Protein AF-A0A1Q3FRV2-F1 (afdb_monomer_lite)

Structure (mmCIF, N/CA/C/O backbone):
data_AF-A0A1Q3FRV2-F1
#
_entry.id   AF-A0A1Q3FRV2-F1
#
loop_
_atom_site.group_PDB
_atom_site.id
_atom_site.type_symbol
_atom_site.label_atom_id
_atom_site.label_alt_id
_atom_site.label_comp_id
_atom_site.label_asym_id
_atom_site.label_entity_id
_atom_site.label_seq_id
_atom_site.pdbx_PDB_ins_code
_atom_site.Cartn_x
_atom_site.Cartn_y
_atom_site.Cartn_z
_atom_site.occupancy
_atom_site.B_iso_or_equiv
_atom_site.auth_seq_id
_atom_site.auth_comp_id
_atom_site.auth_asym_id
_atom_site.auth_atom_id
_atom_site.pdbx_PDB_model_num
ATOM 1 N N . MET A 1 1 ? 37.487 -3.306 -58.577 1.00 60.56 1 MET A N 1
ATOM 2 C CA . MET A 1 1 ? 36.644 -2.134 -58.238 1.00 60.56 1 MET A CA 1
ATOM 3 C C . MET A 1 1 ? 37.183 -0.914 -58.966 1.00 60.56 1 MET A C 1
ATOM 5 O O . MET A 1 1 ? 38.386 -0.701 -58.927 1.00 60.56 1 MET A O 1
ATOM 9 N N . SER A 1 2 ? 36.334 -0.151 -59.660 1.00 81.25 2 SER A N 1
ATOM 10 C CA . SER A 1 2 ? 36.756 1.106 -60.301 1.00 81.25 2 SER A CA 1
ATOM 11 C C . SER A 1 2 ? 36.922 2.199 -59.242 1.00 81.25 2 SER A C 1
ATOM 13 O O . SER A 1 2 ? 36.190 2.189 -58.252 1.00 81.25 2 SER A O 1
ATOM 15 N N . ALA A 1 3 ? 37.837 3.154 -59.447 1.00 84.38 3 ALA A N 1
ATOM 16 C CA . ALA A 1 3 ? 38.078 4.266 -58.517 1.00 84.38 3 ALA A CA 1
ATOM 17 C C . ALA A 1 3 ? 36.776 4.992 -58.130 1.00 84.38 3 ALA A C 1
ATOM 19 O O . ALA A 1 3 ? 36.566 5.320 -56.969 1.00 84.38 3 ALA A O 1
ATOM 20 N N . LYS A 1 4 ? 35.839 5.115 -59.079 1.00 86.75 4 LYS A N 1
ATOM 21 C CA . LYS A 1 4 ? 34.506 5.698 -58.864 1.00 86.75 4 LYS A CA 1
ATOM 22 C C . LYS A 1 4 ? 33.669 4.917 -57.843 1.00 86.75 4 LYS A C 1
ATOM 24 O O . LYS A 1 4 ? 32.975 5.518 -57.033 1.00 86.75 4 LYS A O 1
ATOM 29 N N . THR A 1 5 ? 33.756 3.588 -57.860 1.00 88.81 5 THR A N 1
ATOM 30 C CA . THR A 1 5 ? 33.064 2.711 -56.905 1.00 88.81 5 THR A CA 1
ATOM 31 C C . THR A 1 5 ? 33.657 2.855 -55.506 1.00 88.81 5 THR A C 1
ATOM 33 O O . THR A 1 5 ? 32.912 2.900 -54.537 1.00 88.81 5 THR A O 1
ATOM 36 N N . VAL A 1 6 ? 34.984 2.978 -55.397 1.00 89.38 6 VAL A N 1
ATOM 37 C CA . VAL A 1 6 ? 35.667 3.157 -54.104 1.00 89.38 6 VAL A CA 1
ATOM 38 C C . VAL A 1 6 ? 35.315 4.512 -53.491 1.00 89.38 6 VAL A C 1
ATOM 40 O O . VAL A 1 6 ? 34.938 4.570 -52.323 1.00 89.38 6 VAL A O 1
ATOM 43 N N . THR A 1 7 ? 35.348 5.587 -54.285 1.00 91.62 7 THR A N 1
ATOM 44 C CA . THR A 1 7 ? 34.943 6.923 -53.829 1.00 91.62 7 THR A CA 1
ATOM 45 C C . THR A 1 7 ? 33.481 6.944 -53.386 1.00 91.62 7 THR A C 1
ATOM 47 O O . THR A 1 7 ? 33.176 7.488 -52.331 1.00 91.62 7 THR A O 1
ATOM 50 N N . LEU A 1 8 ? 32.576 6.314 -54.144 1.00 93.06 8 LEU A N 1
ATOM 51 C CA . LEU A 1 8 ? 31.154 6.254 -53.793 1.00 93.06 8 LEU A CA 1
ATOM 52 C C . LEU A 1 8 ? 30.921 5.511 -52.467 1.00 93.06 8 LEU A C 1
ATOM 54 O O . LEU A 1 8 ? 30.195 6.005 -51.609 1.00 93.06 8 LEU A O 1
ATOM 58 N N . VAL A 1 9 ? 31.566 4.356 -52.273 1.00 92.88 9 VAL A N 1
ATOM 59 C CA . VAL A 1 9 ? 31.446 3.568 -51.034 1.00 92.88 9 VAL A CA 1
ATOM 60 C C . VAL A 1 9 ? 31.993 4.341 -49.834 1.00 92.88 9 VAL A C 1
ATOM 62 O O . VAL A 1 9 ? 31.349 4.363 -48.786 1.00 92.88 9 VAL A O 1
ATOM 65 N N . LEU A 1 10 ? 33.127 5.034 -49.989 1.00 92.12 10 LEU A N 1
ATOM 66 C CA . LEU A 1 10 ? 33.677 5.883 -48.931 1.00 92.12 10 LEU A CA 1
ATOM 67 C C . LEU A 1 10 ? 32.712 7.009 -48.548 1.00 92.12 10 LEU A C 1
ATOM 69 O O . LEU A 1 10 ? 32.439 7.193 -47.365 1.00 92.12 10 LEU A O 1
ATOM 73 N N . LEU A 1 11 ? 32.130 7.714 -49.519 1.00 92.94 11 LEU A N 1
ATOM 74 C CA . LEU A 1 11 ? 31.171 8.787 -49.235 1.00 92.94 11 LEU A CA 1
ATOM 75 C C . LEU A 1 11 ? 29.926 8.272 -48.504 1.00 92.94 11 LEU A C 1
ATOM 77 O O . LEU A 1 11 ? 29.501 8.879 -47.523 1.00 92.94 11 LEU A O 1
ATOM 81 N N . ILE A 1 12 ? 29.379 7.133 -48.933 1.00 93.06 12 ILE A N 1
ATOM 82 C CA . ILE A 1 12 ? 28.231 6.502 -48.268 1.00 93.06 12 ILE A CA 1
ATOM 83 C C . ILE A 1 12 ? 28.599 6.108 -46.834 1.00 93.06 12 ILE A C 1
ATOM 85 O O . ILE A 1 12 ? 27.853 6.425 -45.910 1.00 93.06 12 ILE A O 1
ATOM 89 N N . SER A 1 13 ? 29.766 5.491 -46.621 1.00 90.81 13 SER A N 1
ATOM 90 C CA . SER A 1 13 ? 30.216 5.123 -45.273 1.00 90.81 13 SER A CA 1
ATOM 91 C C . SER A 1 13 ? 30.375 6.337 -44.353 1.00 90.81 13 SER A C 1
ATOM 93 O O . SER A 1 13 ? 29.931 6.295 -43.209 1.00 90.81 13 SER A O 1
ATOM 95 N N . VAL A 1 14 ? 30.917 7.449 -44.859 1.00 91.31 14 VAL A N 1
ATOM 96 C CA . VAL A 1 14 ? 31.090 8.683 -44.083 1.00 91.31 14 VAL A CA 1
ATOM 97 C C . VAL A 1 14 ? 29.733 9.286 -43.725 1.00 91.31 14 VAL A C 1
ATOM 9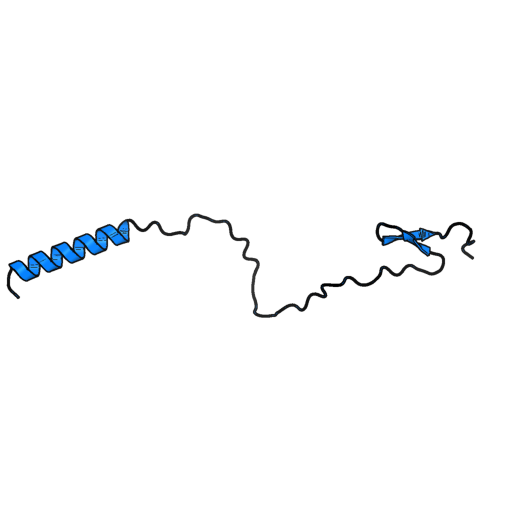9 O O . VAL A 1 14 ? 29.519 9.660 -42.576 1.00 91.31 14 VAL A O 1
ATOM 102 N N . MET A 1 15 ? 28.786 9.332 -44.667 1.00 85.75 15 MET A N 1
ATOM 103 C CA . MET A 1 15 ? 27.429 9.822 -44.398 1.00 85.75 15 MET A CA 1
ATOM 104 C C . MET A 1 15 ? 26.716 8.977 -43.340 1.00 85.75 15 MET A C 1
ATOM 106 O O . MET A 1 15 ? 26.076 9.532 -42.449 1.00 85.75 15 MET A O 1
ATOM 110 N N . ILE A 1 16 ? 26.845 7.651 -43.401 1.00 87.38 16 ILE A N 1
ATOM 111 C CA . ILE A 1 16 ? 26.275 6.740 -42.404 1.00 87.38 16 ILE A CA 1
ATOM 112 C C . ILE A 1 16 ? 26.861 7.041 -41.016 1.00 87.38 16 ILE A C 1
ATOM 114 O O . ILE A 1 16 ? 26.103 7.299 -40.083 1.00 87.38 16 ILE A O 1
ATOM 118 N N . VAL A 1 17 ? 28.190 7.110 -40.885 1.00 85.75 17 VAL A N 1
ATOM 119 C CA . VAL A 1 17 ? 28.864 7.402 -39.606 1.00 85.75 17 VAL A CA 1
ATOM 120 C C . VAL A 1 17 ? 28.457 8.768 -39.041 1.00 85.75 17 VAL A C 1
ATOM 122 O O . VAL A 1 17 ? 28.162 8.867 -37.855 1.00 85.75 17 VAL A O 1
ATOM 125 N N . VAL A 1 18 ? 28.375 9.814 -39.872 1.00 82.94 18 VAL A N 1
ATOM 126 C CA . VAL A 1 18 ? 27.975 11.166 -39.431 1.00 82.94 18 VAL A CA 1
ATOM 127 C C . VAL A 1 18 ? 26.520 11.213 -38.946 1.00 82.94 18 VAL A C 1
ATOM 129 O O . VAL A 1 18 ? 26.220 11.942 -38.002 1.00 82.94 18 VAL A O 1
ATOM 132 N N . ASN A 1 19 ? 25.616 10.440 -39.558 1.00 75.75 19 ASN A N 1
ATOM 133 C CA . ASN A 1 19 ? 24.225 10.341 -39.103 1.00 75.75 19 ASN A CA 1
ATOM 134 C C . ASN A 1 19 ? 24.112 9.580 -37.775 1.00 75.75 19 ASN A C 1
ATOM 136 O O . ASN A 1 19 ? 23.421 10.048 -36.874 1.00 75.75 19 ASN A O 1
ATOM 140 N N . PHE A 1 20 ? 24.824 8.459 -37.618 1.00 71.31 20 PHE A N 1
ATOM 141 C CA . PHE A 1 20 ? 24.828 7.703 -36.360 1.00 71.31 20 PHE A CA 1
ATOM 142 C C . PHE A 1 20 ? 25.521 8.456 -35.215 1.00 71.31 20 PHE A C 1
ATOM 144 O O . PHE A 1 20 ? 25.046 8.400 -34.089 1.00 71.31 20 PHE A O 1
ATOM 151 N N . ALA A 1 21 ? 26.577 9.232 -35.482 1.00 65.88 21 ALA A N 1
ATOM 152 C CA . ALA A 1 21 ? 27.251 10.044 -34.461 1.00 65.88 21 ALA A CA 1
ATOM 153 C C . ALA A 1 21 ? 26.406 11.226 -33.941 1.00 65.88 21 ALA A C 1
ATOM 155 O O . ALA A 1 21 ? 26.746 11.822 -32.923 1.00 65.88 21 ALA A O 1
ATOM 156 N N . ARG A 1 22 ? 25.311 11.583 -34.629 1.00 62.69 22 ARG A N 1
ATOM 157 C CA . ARG A 1 22 ? 24.316 12.560 -34.150 1.00 62.69 22 ARG A CA 1
ATOM 158 C C . ARG A 1 22 ? 23.177 11.926 -33.353 1.00 62.69 22 ARG A C 1
ATOM 160 O O . ARG A 1 22 ? 22.313 12.659 -32.875 1.00 62.69 22 ARG A O 1
ATOM 167 N N . ALA A 1 23 ? 23.159 10.602 -33.201 1.00 58.47 23 ALA A N 1
ATOM 168 C CA . ALA A 1 23 ? 22.263 9.961 -32.256 1.00 58.47 23 ALA A CA 1
ATOM 169 C C . ALA A 1 23 ? 22.782 10.251 -30.843 1.00 58.47 23 ALA A C 1
ATOM 171 O O . ALA A 1 23 ? 23.816 9.741 -30.419 1.00 58.47 23 ALA A O 1
ATOM 172 N N . ILE A 1 24 ? 22.076 11.134 -30.144 1.00 60.75 24 ILE A N 1
ATOM 173 C CA . ILE A 1 24 ? 22.261 11.374 -28.715 1.00 60.75 24 ILE A CA 1
ATOM 174 C C . ILE A 1 24 ? 21.931 10.047 -28.007 1.00 60.75 24 ILE A C 1
ATOM 176 O O . ILE A 1 24 ? 20.848 9.512 -28.264 1.00 60.75 24 ILE A O 1
ATOM 180 N N . PRO A 1 25 ? 22.813 9.481 -27.162 1.00 60.81 2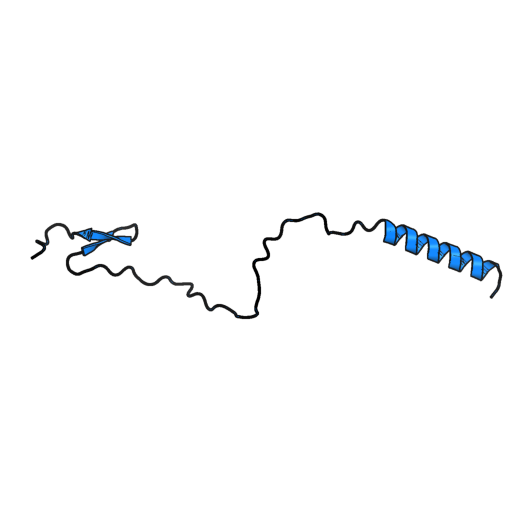5 PRO A N 1
ATOM 181 C CA . PRO A 1 25 ? 22.412 8.381 -26.297 1.00 60.81 25 PRO A CA 1
ATOM 182 C C . PRO A 1 25 ? 21.294 8.884 -25.380 1.00 60.81 25 PRO A C 1
ATOM 184 O O . PRO A 1 25 ? 21.427 9.931 -24.745 1.00 60.81 25 PRO A O 1
ATOM 187 N N . VAL A 1 26 ? 20.173 8.167 -25.323 1.00 56.97 26 VAL A N 1
ATOM 188 C CA . VAL A 1 26 ? 19.076 8.440 -24.379 1.00 56.97 26 VAL A CA 1
ATOM 189 C C . VAL A 1 26 ? 19.485 7.916 -22.999 1.00 56.97 26 VAL A C 1
ATOM 191 O O . VAL A 1 26 ? 18.780 7.125 -22.394 1.00 56.97 26 VAL A O 1
ATOM 194 N N . ASP A 1 27 ? 20.652 8.335 -22.516 1.00 59.28 27 ASP A N 1
ATOM 195 C CA . ASP A 1 27 ? 21.192 7.925 -21.218 1.00 59.28 27 ASP A CA 1
ATOM 196 C C . ASP A 1 27 ? 21.395 9.134 -20.284 1.00 59.28 27 ASP A C 1
ATOM 198 O O . ASP A 1 27 ? 22.128 9.046 -19.310 1.00 59.28 27 ASP A O 1
ATOM 202 N N . ASP A 1 28 ? 20.709 10.255 -20.546 1.00 57.09 28 ASP A N 1
ATOM 203 C CA . ASP A 1 28 ? 20.617 11.411 -19.633 1.00 57.09 28 ASP A CA 1
ATOM 204 C C . ASP A 1 28 ? 19.169 11.937 -19.506 1.00 57.09 28 ASP A C 1
ATOM 206 O O . ASP A 1 28 ? 18.899 13.135 -19.423 1.00 57.09 28 ASP A O 1
ATOM 210 N N . VAL A 1 29 ? 18.201 11.018 -19.452 1.00 50.59 29 VAL A N 1
ATOM 211 C CA . VAL A 1 29 ? 16.979 11.227 -18.659 1.00 50.59 29 VAL A CA 1
ATOM 212 C C . VAL A 1 29 ? 16.977 10.157 -17.574 1.00 50.59 29 VAL A C 1
ATOM 214 O O . VAL A 1 29 ? 16.345 9.111 -17.694 1.00 50.59 29 VAL A O 1
ATOM 217 N N . VAL A 1 30 ? 17.718 10.414 -16.496 1.00 54.22 30 VAL A N 1
ATOM 218 C CA . VAL A 1 30 ? 17.529 9.700 -15.229 1.00 54.22 30 VAL A CA 1
ATOM 219 C C . VAL A 1 30 ? 16.217 10.192 -14.625 1.00 54.22 30 VAL A C 1
ATOM 221 O O . VAL A 1 30 ? 16.174 11.133 -13.840 1.00 54.22 30 VAL A O 1
ATOM 224 N N . GLN A 1 31 ? 15.128 9.556 -15.039 1.00 56.19 31 GLN A N 1
ATOM 225 C CA . GLN A 1 31 ? 13.921 9.418 -14.239 1.00 56.19 31 GLN A CA 1
ATOM 226 C C . GLN A 1 31 ? 13.270 8.091 -14.616 1.00 56.19 31 GLN A C 1
ATOM 228 O O . GLN A 1 31 ? 12.329 8.043 -15.400 1.00 56.19 31 GLN A O 1
ATOM 233 N N . THR A 1 32 ? 13.794 7.008 -14.054 1.00 50.47 32 THR A N 1
ATOM 234 C CA . THR A 1 32 ? 12.980 5.826 -13.776 1.00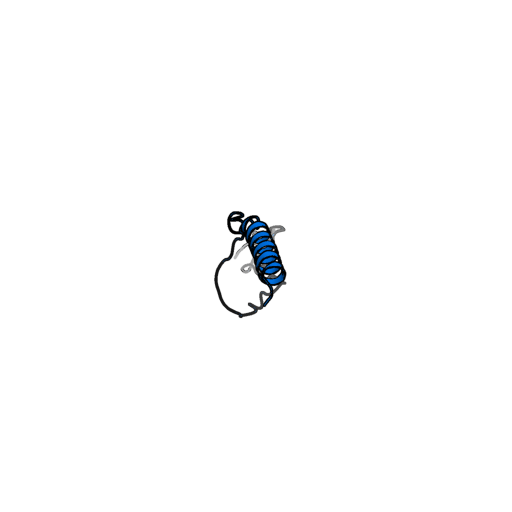 50.47 32 THR A CA 1
ATOM 235 C C . THR A 1 32 ? 13.425 5.247 -12.446 1.00 50.47 32 THR A C 1
ATOM 237 O O . THR A 1 32 ? 14.555 4.795 -12.275 1.00 50.47 32 THR A O 1
ATOM 240 N N . ASP A 1 33 ? 12.518 5.322 -11.484 1.00 59.66 33 ASP A N 1
ATOM 241 C CA . ASP A 1 33 ? 12.549 4.581 -10.239 1.00 59.66 33 ASP A CA 1
ATOM 242 C C . ASP A 1 33 ? 12.440 3.083 -10.581 1.00 59.66 33 ASP A C 1
ATOM 244 O O . ASP A 1 33 ? 11.350 2.535 -10.723 1.00 59.66 33 ASP A O 1
ATOM 248 N N . LEU A 1 34 ? 13.581 2.431 -10.806 1.00 60.00 34 LEU A N 1
ATOM 249 C CA . LEU A 1 34 ? 13.687 0.977 -10.891 1.00 60.00 34 LEU A CA 1
ATOM 250 C C . LEU A 1 34 ? 14.148 0.458 -9.530 1.00 60.00 34 LEU A C 1
ATOM 252 O O . LEU A 1 34 ? 15.340 0.281 -9.278 1.00 60.00 34 LEU A O 1
ATOM 256 N N . ASP A 1 35 ? 13.176 0.225 -8.651 1.00 58.81 35 ASP A N 1
ATOM 257 C CA . ASP A 1 35 ? 13.344 -0.720 -7.555 1.00 58.81 35 ASP A CA 1
ATOM 258 C C . ASP A 1 35 ? 13.383 -2.136 -8.148 1.00 58.81 35 ASP A C 1
ATOM 260 O O . ASP A 1 35 ? 12.408 -2.636 -8.701 1.00 58.81 35 ASP A O 1
ATOM 264 N N . SER A 1 36 ? 14.588 -2.698 -8.134 1.00 56.28 36 SER A N 1
ATOM 265 C CA . SER A 1 36 ? 14.919 -4.092 -7.842 1.00 56.28 36 SER A CA 1
ATOM 266 C C . SER A 1 36 ? 13.912 -5.202 -8.221 1.00 56.28 36 SER A C 1
ATOM 268 O O . SER A 1 36 ? 12.896 -5.398 -7.572 1.00 56.28 36 SER A O 1
ATOM 270 N N . SER A 1 37 ? 14.369 -6.050 -9.147 1.00 63.25 37 SER A N 1
ATOM 271 C CA . SER A 1 37 ? 14.443 -7.514 -8.986 1.00 63.25 37 SER A CA 1
ATOM 272 C C . SER A 1 37 ? 13.161 -8.372 -8.957 1.00 63.25 37 SER A C 1
ATOM 274 O O . SER A 1 37 ? 12.270 -8.216 -8.135 1.00 63.25 37 SER A O 1
ATOM 276 N N . GLU A 1 38 ? 13.231 -9.419 -9.789 1.00 64.19 38 GLU A N 1
ATOM 277 C CA . GLU A 1 38 ? 12.510 -10.701 -9.725 1.00 64.19 38 GLU A CA 1
ATOM 278 C C . GLU A 1 38 ? 11.094 -10.753 -10.331 1.00 64.19 38 GLU A C 1
ATOM 280 O O . GLU A 1 38 ? 10.131 -10.170 -9.841 1.00 64.19 38 GLU A O 1
ATOM 285 N N . ASP A 1 39 ? 10.979 -11.564 -11.394 1.00 62.66 39 ASP A N 1
ATOM 286 C CA . ASP A 1 39 ? 9.744 -12.184 -11.883 1.00 62.66 39 ASP A CA 1
ATOM 287 C C . ASP A 1 39 ? 9.092 -13.003 -10.755 1.00 62.66 39 ASP A C 1
ATOM 289 O O . ASP A 1 39 ? 9.205 -14.224 -10.655 1.00 62.66 39 ASP A O 1
ATOM 293 N N . GLY A 1 40 ? 8.394 -12.304 -9.877 1.00 64.12 40 GLY A N 1
ATOM 294 C CA . GLY A 1 40 ? 7.442 -12.850 -8.940 1.00 64.12 40 GLY A CA 1
ATOM 295 C C . GLY A 1 40 ? 6.254 -11.920 -8.983 1.00 64.12 40 GLY A C 1
ATOM 296 O O . GLY A 1 40 ? 6.308 -10.831 -8.420 1.00 64.12 40 GLY A O 1
ATOM 297 N N . VAL A 1 41 ? 5.177 -12.325 -9.663 1.00 68.94 41 VAL A N 1
ATOM 298 C CA . VAL A 1 41 ? 3.884 -11.652 -9.513 1.00 68.94 41 VAL A CA 1
ATOM 299 C C . VAL A 1 41 ? 3.519 -11.772 -8.038 1.00 68.94 41 VAL A C 1
ATOM 301 O O . VAL A 1 41 ? 2.963 -12.783 -7.609 1.00 68.94 41 VAL A O 1
ATOM 304 N N . GLN A 1 42 ? 3.890 -10.770 -7.241 1.00 71.44 42 GLN A N 1
ATOM 305 C CA . GLN A 1 42 ? 3.427 -10.652 -5.875 1.00 71.44 42 GLN A CA 1
ATOM 306 C C . GLN A 1 42 ? 1.921 -10.478 -5.995 1.00 71.44 42 GLN A C 1
ATOM 308 O O . GLN A 1 42 ? 1.439 -9.431 -6.427 1.00 71.44 42 GLN A O 1
ATOM 313 N N . GLN A 1 43 ? 1.180 -11.547 -5.704 1.00 74.50 43 GLN A N 1
ATOM 314 C CA . GLN A 1 43 ? -0.270 -11.503 -5.619 1.00 74.50 43 GLN A CA 1
ATOM 315 C C . GLN A 1 43 ? -0.619 -10.626 -4.418 1.00 74.50 43 GLN A C 1
ATOM 317 O O . GLN A 1 43 ? -0.833 -11.114 -3.310 1.00 74.50 43 GLN A O 1
ATOM 322 N N . SER A 1 44 ? -0.619 -9.313 -4.621 1.00 77.81 44 SER A N 1
ATOM 323 C CA . SER A 1 44 ? -1.166 -8.384 -3.655 1.00 77.81 44 SER A CA 1
ATOM 324 C C . SER A 1 44 ? -2.678 -8.551 -3.677 1.00 77.81 44 SER A C 1
ATOM 326 O O . SER A 1 44 ? -3.322 -8.575 -4.731 1.00 77.81 44 SER A O 1
ATOM 328 N N . ASN A 1 45 ? -3.261 -8.737 -2.496 1.00 80.75 45 ASN A N 1
ATOM 329 C CA . ASN A 1 45 ? -4.704 -8.703 -2.394 1.00 80.75 45 ASN A CA 1
ATOM 330 C C . ASN A 1 45 ? -5.144 -7.261 -2.663 1.00 80.75 45 ASN A C 1
ATOM 332 O O . ASN A 1 45 ? -4.738 -6.348 -1.954 1.00 80.75 45 ASN A O 1
ATOM 336 N N . ILE A 1 46 ? -5.961 -7.066 -3.696 1.00 82.50 46 ILE A N 1
ATOM 337 C CA . ILE A 1 46 ? -6.545 -5.757 -4.028 1.00 82.50 46 ILE A CA 1
ATOM 338 C C . ILE A 1 46 ? -7.538 -5.327 -2.934 1.00 82.50 46 ILE A C 1
ATOM 340 O O . ILE A 1 46 ? -7.870 -4.151 -2.809 1.00 82.50 46 ILE A O 1
ATOM 344 N N . ILE A 1 47 ? -8.037 -6.289 -2.154 1.00 83.25 47 ILE A N 1
ATOM 345 C CA . ILE A 1 47 ? -9.034 -6.076 -1.115 1.00 83.25 47 ILE A CA 1
ATOM 346 C C . ILE A 1 47 ? -8.344 -6.119 0.246 1.00 83.25 47 ILE A C 1
ATOM 348 O O . ILE A 1 47 ? -7.926 -7.183 0.706 1.00 83.25 47 ILE A O 1
ATOM 352 N N . ASP A 1 48 ? -8.288 -4.978 0.924 1.00 84.81 48 ASP A N 1
ATOM 353 C CA . ASP A 1 48 ? -7.874 -4.936 2.322 1.00 84.81 48 ASP A CA 1
ATOM 354 C C . ASP A 1 48 ? -8.882 -5.673 3.213 1.00 84.81 48 ASP A C 1
ATOM 356 O O . ASP A 1 48 ? -10.103 -5.597 3.033 1.00 84.81 48 ASP A O 1
ATOM 360 N N . GLY A 1 49 ? -8.365 -6.409 4.198 1.00 87.06 49 GLY A N 1
ATOM 361 C CA . GLY A 1 49 ? -9.199 -7.099 5.177 1.00 87.06 49 GLY A CA 1
ATOM 362 C C . GLY A 1 49 ? -10.023 -6.116 6.023 1.00 87.06 49 GLY A C 1
ATOM 363 O O . GLY A 1 49 ? -9.593 -4.985 6.260 1.00 87.06 49 GLY A O 1
ATOM 364 N N . PRO A 1 50 ? -11.202 -6.528 6.526 1.00 88.62 50 PRO A N 1
ATOM 365 C CA . PRO A 1 50 ? -11.997 -5.675 7.397 1.00 88.62 50 PRO A CA 1
ATOM 366 C C . PRO A 1 50 ? -11.242 -5.377 8.696 1.00 88.62 50 PRO A C 1
ATOM 368 O O . PRO A 1 50 ? -10.620 -6.262 9.287 1.00 88.62 50 PRO A O 1
ATOM 371 N N . VAL A 1 51 ? -11.352 -4.143 9.189 1.00 90.88 51 VAL A N 1
ATOM 372 C CA . VAL A 1 51 ? -10.767 -3.782 10.482 1.00 90.88 51 VAL A CA 1
ATOM 373 C C . VAL A 1 51 ? -11.576 -4.417 11.615 1.00 90.88 51 VAL A C 1
ATOM 375 O O . VAL A 1 51 ? -12.737 -4.070 11.841 1.00 90.88 51 VAL A O 1
ATOM 378 N N . VAL A 1 52 ? -10.956 -5.347 12.344 1.00 93.62 52 VAL A N 1
ATOM 379 C CA . VAL A 1 52 ? -11.564 -6.042 13.488 1.00 93.62 52 VAL A CA 1
ATOM 380 C C . VAL A 1 52 ? -11.070 -5.424 14.794 1.00 93.62 52 VAL A C 1
ATOM 382 O O . VAL A 1 52 ? -9.869 -5.356 15.045 1.00 93.62 52 VAL A O 1
ATOM 385 N N . CYS A 1 53 ? -12.005 -5.000 15.646 1.00 93.56 53 CYS A N 1
ATOM 386 C CA . CYS A 1 53 ? -11.710 -4.403 16.949 1.00 93.56 53 CYS A CA 1
ATOM 387 C C . CYS A 1 53 ? -11.939 -5.386 18.111 1.00 93.56 53 CYS A C 1
ATOM 389 O O . CYS A 1 53 ? -12.754 -6.304 17.982 1.00 93.56 53 CYS A O 1
ATOM 391 N N . PRO A 1 54 ? -11.283 -5.173 19.270 1.00 92.31 54 PRO A N 1
ATOM 392 C CA . PRO A 1 54 ? -11.528 -5.956 20.478 1.00 92.31 54 PRO A CA 1
ATOM 393 C C . PRO A 1 54 ? -12.993 -5.893 20.947 1.00 92.31 54 PRO A C 1
ATOM 395 O O . PRO A 1 54 ? -13.720 -4.950 20.605 1.00 92.31 54 PRO A O 1
ATOM 398 N N . PRO A 1 55 ? -13.438 -6.848 21.785 1.00 90.06 55 PRO A N 1
ATOM 399 C CA . PRO A 1 55 ? -14.770 -6.816 22.377 1.00 90.06 55 PRO A CA 1
ATOM 400 C C . PRO A 1 55 ? -15.080 -5.469 23.045 1.00 90.06 55 PRO A C 1
ATOM 402 O O . PRO A 1 55 ? -14.241 -4.872 23.712 1.00 90.06 55 PRO A O 1
ATOM 405 N N . GLY A 1 56 ? -16.303 -4.974 22.847 1.00 88.06 56 GLY A N 1
ATOM 406 C CA . GLY A 1 56 ? -16.742 -3.674 23.372 1.00 88.06 56 GLY A CA 1
ATOM 407 C C . GLY A 1 56 ? -16.402 -2.471 22.484 1.00 88.06 56 GLY A C 1
ATOM 408 O O . GLY A 1 56 ? -17.017 -1.418 22.651 1.00 88.06 56 GLY A O 1
ATOM 409 N N . GLN A 1 57 ? -15.536 -2.639 21.482 1.00 94.00 57 GLN A N 1
ATOM 410 C CA . GLN A 1 57 ? -15.159 -1.583 20.539 1.00 94.00 57 GLN A CA 1
ATOM 411 C C . GLN A 1 57 ? -15.747 -1.817 19.137 1.00 94.00 57 GLN A C 1
ATOM 413 O O . GLN A 1 57 ? -16.178 -2.923 18.801 1.00 94.00 57 GLN A O 1
AT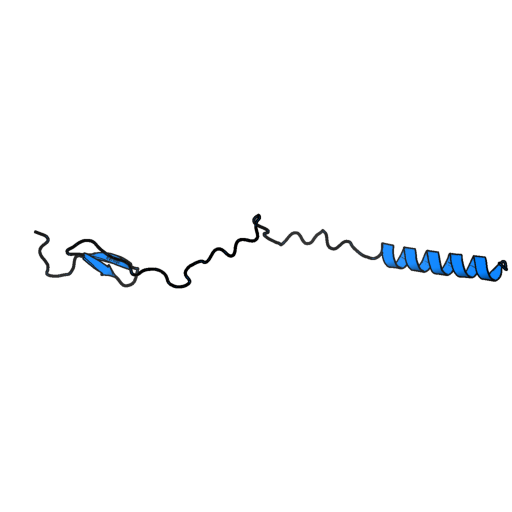OM 418 N N . LYS A 1 58 ? -15.812 -0.757 18.326 1.00 92.44 58 LYS A N 1
ATOM 419 C CA . LYS A 1 58 ? -16.159 -0.788 16.895 1.00 92.44 58 LYS A CA 1
ATOM 420 C C . LYS A 1 58 ? -15.233 0.149 16.108 1.00 92.44 58 LYS A C 1
ATOM 422 O O . LYS A 1 58 ? -14.828 1.170 16.668 1.00 92.44 58 LYS A O 1
ATOM 427 N N . PRO A 1 59 ? -14.902 -0.174 14.846 1.00 93.94 59 PRO A N 1
ATOM 428 C CA . PRO A 1 59 ? -14.156 0.734 13.984 1.00 93.94 59 PRO A CA 1
ATOM 429 C C . PRO A 1 59 ? -15.017 1.957 13.643 1.00 93.94 59 PRO A C 1
ATOM 431 O O . PRO A 1 59 ? -16.209 1.825 13.355 1.00 93.94 59 PRO A O 1
ATOM 434 N N . ASP A 1 60 ? -14.427 3.148 13.708 1.00 90.19 60 ASP A N 1
ATOM 435 C CA . ASP A 1 60 ? -15.023 4.372 13.177 1.00 90.19 60 ASP A CA 1
ATOM 436 C C . ASP A 1 60 ? -14.824 4.487 11.654 1.00 90.19 60 ASP A C 1
ATOM 438 O O . ASP A 1 60 ? -14.321 3.572 11.002 1.00 90.19 60 ASP A O 1
ATOM 442 N N . HIS A 1 61 ? -15.239 5.614 11.070 1.00 92.38 61 HIS A N 1
ATOM 443 C CA . HIS A 1 61 ? -15.121 5.866 9.630 1.00 92.38 61 HIS A CA 1
ATOM 444 C C . HIS A 1 61 ? -13.669 5.896 9.119 1.00 92.38 61 HIS A C 1
ATOM 446 O O . HIS A 1 61 ? -13.459 5.780 7.916 1.00 92.38 61 HIS A O 1
ATOM 452 N N . ASN A 1 62 ? -12.682 5.993 10.016 1.00 92.44 62 ASN A N 1
ATOM 453 C CA . ASN A 1 62 ? -11.256 5.933 9.698 1.00 92.44 62 ASN A CA 1
ATOM 454 C C . ASN A 1 62 ? -10.649 4.561 10.030 1.00 92.44 62 ASN A C 1
ATOM 456 O O . ASN A 1 62 ? -9.429 4.409 10.021 1.00 92.44 62 ASN A O 1
ATOM 460 N N . GLY A 1 63 ? -11.472 3.572 10.391 1.00 92.81 63 GLY A N 1
ATOM 461 C CA . GLY A 1 63 ? -11.008 2.259 10.824 1.00 92.81 63 GLY A CA 1
ATOM 462 C C . GLY A 1 63 ? -10.373 2.256 12.216 1.00 92.81 63 GLY A C 1
ATOM 463 O O . GLY A 1 63 ? -9.77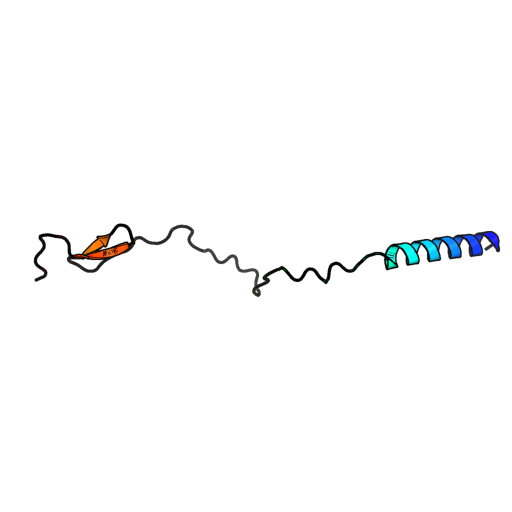7 1.260 12.608 1.00 92.81 63 GLY A O 1
ATOM 464 N N . LYS A 1 64 ? -10.479 3.328 13.011 1.00 93.88 64 LYS A N 1
ATOM 465 C CA . LYS A 1 64 ? -9.919 3.334 14.367 1.00 93.88 64 LYS A CA 1
ATOM 466 C C . LYS A 1 64 ? -10.906 2.712 15.345 1.00 93.88 64 LYS A C 1
ATOM 468 O O . LYS A 1 64 ? -12.087 3.048 15.355 1.00 93.88 64 LYS A O 1
ATOM 473 N N . CYS A 1 65 ? -10.421 1.830 16.214 1.00 94.88 65 CYS A N 1
ATOM 474 C CA . CYS A 1 65 ? -11.263 1.242 17.248 1.00 94.88 65 CYS A CA 1
ATOM 475 C C . CYS A 1 65 ? -11.672 2.291 18.292 1.00 94.88 65 CYS A C 1
ATOM 477 O O . CYS A 1 65 ? -10.840 2.997 18.869 1.00 94.88 65 CYS A O 1
ATOM 479 N N . ARG A 1 66 ? -12.982 2.407 18.507 1.00 92.75 66 ARG A N 1
ATOM 480 C CA . ARG A 1 66 ? -13.622 3.316 19.459 1.00 92.75 66 ARG A CA 1
ATOM 481 C C . ARG A 1 66 ? -14.592 2.531 20.331 1.00 92.75 66 ARG A C 1
ATOM 483 O O . ARG A 1 66 ? -15.160 1.527 19.901 1.00 92.75 66 ARG A O 1
ATOM 490 N N . GLU A 1 67 ? -14.805 3.000 21.552 1.00 92.75 67 GLU A N 1
ATOM 491 C CA . GLU A 1 67 ? -15.816 2.426 22.437 1.00 92.75 67 GLU A CA 1
ATOM 492 C C . GLU A 1 67 ? -17.219 2.610 21.854 1.00 92.75 67 GLU A C 1
ATOM 494 O O . GLU A 1 67 ? -17.544 3.645 21.266 1.00 92.75 67 GLU A O 1
ATOM 499 N N . VAL A 1 68 ? -18.070 1.600 22.026 1.00 87.12 68 VAL A N 1
ATOM 500 C CA . VAL A 1 68 ? -19.479 1.725 21.655 1.00 87.12 68 VAL A CA 1
ATOM 501 C C . VAL A 1 68 ? -20.201 2.523 22.729 1.00 87.12 68 VAL A C 1
ATOM 503 O O . VAL A 1 68 ? -20.310 2.067 23.868 1.00 87.12 68 VAL A O 1
ATOM 506 N N . TRP A 1 69 ? -20.740 3.686 22.356 1.00 79.62 69 TRP A N 1
ATOM 507 C CA . TRP A 1 69 ? -21.556 4.496 23.257 1.00 79.62 69 TRP A CA 1
ATOM 508 C C . TRP A 1 69 ? -22.663 3.652 23.901 1.00 79.62 69 TRP A C 1
ATOM 510 O O . TRP A 1 69 ? -23.433 2.980 23.215 1.00 79.62 69 TRP A O 1
ATOM 520 N N . GLY A 1 70 ? -22.710 3.671 25.234 1.00 71.94 70 GLY A N 1
ATOM 521 C CA . GLY A 1 70 ? -23.713 2.954 26.021 1.00 71.94 70 GLY A CA 1
ATOM 522 C C . GLY A 1 70 ? -23.368 1.506 26.388 1.00 71.94 70 GLY A C 1
ATOM 523 O O . GLY A 1 70 ? -24.158 0.878 27.088 1.00 71.94 70 GLY A O 1
ATOM 524 N N . ARG A 1 71 ? -22.206 0.962 25.990 1.00 66.38 71 ARG A N 1
ATOM 525 C CA . ARG A 1 71 ? -21.706 -0.311 26.538 1.00 66.38 71 ARG A CA 1
ATOM 526 C C . ARG A 1 71 ? -20.703 -0.035 27.654 1.00 66.38 71 ARG A C 1
ATOM 528 O O . ARG A 1 71 ? -19.645 0.527 27.410 1.00 66.38 71 ARG A O 1
ATOM 535 N N . LYS A 1 72 ? -21.038 -0.436 28.883 1.00 60.56 72 LYS A N 1
ATOM 536 C CA . LYS A 1 72 ? -20.105 -0.416 30.016 1.00 60.56 72 LYS A CA 1
ATOM 537 C C . LYS A 1 72 ? -19.068 -1.513 29.766 1.00 60.56 72 LYS A C 1
ATOM 539 O O . LYS A 1 72 ? -19.442 -2.686 29.744 1.00 60.56 72 LYS A O 1
ATOM 544 N N . SER A 1 73 ? -17.811 -1.152 29.511 1.00 62.16 73 SER A N 1
ATOM 545 C CA . SER A 1 73 ? -16.717 -2.126 29.537 1.00 62.16 73 SER A CA 1
ATOM 546 C C . SER A 1 73 ? -16.699 -2.730 30.942 1.00 62.16 73 SER A C 1
ATOM 548 O O . SER A 1 73 ? -16.571 -2.015 31.934 1.00 62.16 73 SER A O 1
ATOM 550 N N . THR A 1 74 ? -17.013 -4.020 31.027 1.00 61.31 74 THR A N 1
ATOM 551 C CA . THR A 1 74 ? -16.956 -4.800 32.267 1.00 61.31 74 THR A CA 1
ATOM 552 C C . THR A 1 74 ? -15.666 -5.587 32.258 1.00 61.31 74 THR A C 1
ATOM 554 O O . THR A 1 74 ? -15.342 -6.115 31.168 1.00 61.31 74 THR A O 1
#

Foldseek 3Di:
DDPVVVVVVVVVVVVVVVVVVPPDPPPPPPDDPDPDDDPDPPPDDPDDDQQDDDPQWDQDPVSDTDGDPPDDPD

Radius of gyration: 34.64 Å; chains: 1; bounding box: 62×25×93 Å

Secondary structure (DSSP, 8-state):
--HHHHHHHHHHHHHHHHHHTT---S-S-----------------SSPPP-PPPTTEEE-TTS-EEEPTT----

pLDDT: mean 77.84, std 14.31, range [50.47, 94.88]

Organism: Culex tarsalis (NCBI:txid7177)

Sequence (74 aa):
MSAKTVTLVLLISV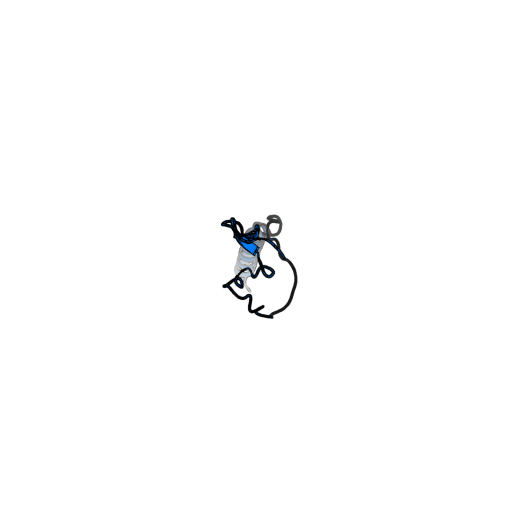MIVVNFARAIPVDDVVQTDLDSSEDGVQQSNIIDGPVVCPPGQKPDHNGKCREVWGRKST